Protein AF-A0A952FUV5-F1 (afdb_monomer)

Radius of gyration: 32.37 Å; Cα contacts (8 Å, |Δi|>4): 81; chains: 1; bounding box: 52×86×63 Å

pLDDT: mean 80.61, std 20.57, range [30.67, 98.19]

Solvent-accessible surface area (backbone atoms only — not comparable to full-atom values): 6233 Å² total; per-residue (Å²): 140,81,90,82,91,84,86,88,83,88,82,84,85,78,94,75,80,76,79,77,80,68,77,73,72,78,76,69,71,74,85,83,74,61,65,71,57,49,74,30,91,72,53,41,86,66,43,70,34,58,69,43,75,45,41,86,54,90,97,46,24,47,73,46,74,53,84,55,91,95,39,43,91,39,80,41,61,72,95,72,88,62,82,80,68,78,135

Sequence (87 aa):
MMISRRSLIASVAGLTGTLALGARAADKPAPMVVYDDELKNGWQNWSWATVALSVPAGQVKPIKVEGGPWSALALHHDPVSLAGYTK

Mean predicted aligned error: 13.61 Å

Secondary structure (DSSP, 8-state):
--------------------------PPPPP---BSSSBPTTEEE--SSEEESS--BTTB-PPEEE--TT----EEES----TT---

Foldseek 3Di:
DDDDDDDDDDDDDDPPPPPPPPPPPPPQDDDDDQDWLFGDPQKDWPWPFDWDFNCDDPPGGHIDTDDDPPTDTDIDGDDDDCPRPDD

Structure (mmCIF, N/CA/C/O backbone):
data_AF-A0A952FUV5-F1
#
_entry.id   AF-A0A952FUV5-F1
#
loop_
_atom_site.group_PDB
_atom_site.id
_ato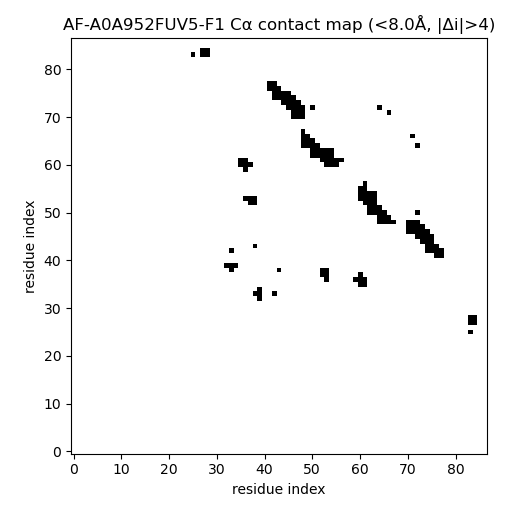m_site.type_symbol
_atom_site.label_atom_id
_atom_site.label_alt_id
_atom_site.label_comp_id
_atom_site.label_asym_id
_atom_site.label_entity_id
_atom_site.label_seq_id
_atom_site.pdbx_PDB_ins_code
_atom_site.Cartn_x
_atom_site.Cartn_y
_atom_site.Cartn_z
_atom_site.occupancy
_atom_site.B_iso_or_equiv
_atom_site.auth_seq_id
_atom_site.auth_comp_id
_atom_site.auth_asym_id
_atom_site.auth_atom_id
_atom_site.pdbx_PDB_model_num
ATOM 1 N N . MET A 1 1 ? 38.950 -73.798 -46.131 1.00 30.67 1 MET A N 1
ATOM 2 C CA . MET A 1 1 ? 39.303 -73.680 -47.564 1.00 30.67 1 MET A CA 1
ATOM 3 C C . MET A 1 1 ? 38.283 -72.717 -48.170 1.00 30.67 1 MET A C 1
ATOM 5 O O . MET A 1 1 ? 37.113 -72.994 -48.001 1.00 30.67 1 MET A O 1
ATOM 9 N N . MET A 1 2 ? 38.563 -71.560 -48.770 1.00 33.69 2 MET A N 1
ATOM 10 C CA . MET A 1 2 ? 39.791 -70.875 -49.169 1.00 33.69 2 MET A CA 1
ATOM 11 C C . MET A 1 2 ? 39.388 -69.483 -49.740 1.00 33.69 2 MET A C 1
ATOM 13 O O . MET A 1 2 ? 38.391 -69.423 -50.446 1.00 33.69 2 MET A O 1
ATOM 17 N N . ILE A 1 3 ? 40.198 -68.435 -49.474 1.00 39.34 3 ILE A N 1
ATOM 18 C CA . ILE A 1 3 ? 40.351 -67.136 -50.206 1.00 39.34 3 ILE A CA 1
ATOM 19 C C . ILE A 1 3 ? 39.194 -66.099 -50.125 1.00 39.34 3 ILE A C 1
ATOM 21 O O . ILE A 1 3 ? 38.043 -66.474 -50.235 1.00 39.34 3 ILE A O 1
ATOM 25 N N . SER A 1 4 ? 39.343 -64.760 -50.071 1.00 40.44 4 SER A N 1
ATOM 26 C CA . SER A 1 4 ? 40.388 -63.745 -49.772 1.00 40.44 4 SER A CA 1
ATOM 27 C C . SER A 1 4 ? 40.122 -62.479 -50.628 1.00 40.44 4 SER A C 1
ATOM 29 O O . SER A 1 4 ? 40.059 -62.582 -51.847 1.00 40.44 4 SER A O 1
ATOM 31 N N . ARG A 1 5 ? 40.077 -61.309 -49.959 1.00 56.59 5 ARG A N 1
ATOM 32 C CA . ARG A 1 5 ? 40.515 -59.943 -50.366 1.00 56.59 5 ARG A CA 1
ATOM 33 C C . ARG A 1 5 ? 39.914 -59.246 -51.605 1.00 56.59 5 ARG A C 1
ATOM 35 O O . ARG A 1 5 ? 40.110 -59.701 -52.725 1.00 56.59 5 ARG A O 1
ATOM 42 N N . ARG A 1 6 ? 39.412 -58.015 -51.381 1.00 52.16 6 ARG A N 1
ATOM 43 C CA . ARG A 1 6 ? 39.712 -56.729 -52.085 1.00 52.16 6 ARG A CA 1
ATOM 44 C C . ARG A 1 6 ? 38.709 -55.663 -51.594 1.00 52.16 6 ARG A C 1
ATOM 46 O O . ARG A 1 6 ? 37.522 -55.809 -51.821 1.00 52.16 6 ARG A O 1
ATOM 53 N N . SER A 1 7 ? 39.085 -54.757 -50.694 1.00 47.88 7 SER A N 1
ATOM 54 C CA . SER A 1 7 ? 39.761 -53.471 -50.949 1.00 47.88 7 SER A CA 1
ATOM 55 C C . SER A 1 7 ? 38.797 -52.290 -51.174 1.00 47.88 7 SER A C 1
ATOM 57 O O . SER A 1 7 ? 38.123 -52.239 -52.191 1.00 47.88 7 SER A O 1
ATOM 59 N N . LEU A 1 8 ? 38.942 -51.296 -50.282 1.00 46.69 8 LEU A N 1
ATOM 60 C CA . LEU A 1 8 ? 39.087 -49.853 -50.555 1.00 46.69 8 LEU A CA 1
ATOM 61 C C . LEU A 1 8 ? 37.859 -48.921 -50.716 1.00 46.69 8 LEU A C 1
ATOM 63 O O . LEU A 1 8 ? 36.949 -49.172 -51.491 1.00 46.69 8 LEU A O 1
ATOM 67 N N . ILE A 1 9 ? 38.026 -47.755 -50.058 1.00 49.06 9 ILE A N 1
ATOM 68 C CA . ILE A 1 9 ? 37.460 -46.406 -50.305 1.00 49.06 9 ILE A CA 1
ATOM 69 C C . ILE A 1 9 ? 36.124 -46.143 -49.583 1.00 49.06 9 ILE A C 1
ATOM 71 O O . ILE A 1 9 ? 35.069 -46.602 -49.991 1.00 49.06 9 ILE A O 1
ATOM 75 N N . ALA A 1 10 ? 36.141 -45.580 -48.370 1.00 45.34 10 ALA A N 1
ATOM 76 C CA . ALA A 1 10 ? 36.280 -44.150 -48.046 1.00 45.34 10 ALA A CA 1
ATOM 77 C C . ALA A 1 10 ? 35.144 -43.281 -48.612 1.00 45.34 10 ALA A C 1
ATOM 79 O O . ALA A 1 10 ? 35.096 -42.998 -49.802 1.00 45.34 10 ALA A O 1
ATOM 80 N N . SER A 1 11 ? 34.278 -42.781 -47.730 1.00 47.53 11 SER A N 1
ATOM 81 C CA . SER A 1 11 ? 33.583 -41.506 -47.922 1.00 47.53 11 SER A CA 1
ATOM 82 C C . SER A 1 11 ? 33.278 -40.906 -46.553 1.00 47.53 11 SER A C 1
ATOM 84 O O 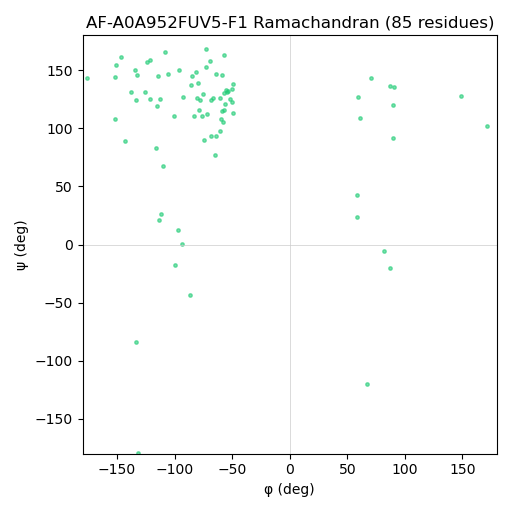. SER A 1 11 ? 32.481 -41.420 -45.774 1.00 47.53 11 SER A O 1
ATOM 86 N N . VAL A 1 12 ? 34.028 -39.851 -46.259 1.00 50.25 12 VAL A N 1
ATOM 87 C CA . VAL A 1 12 ? 33.785 -38.867 -45.207 1.00 50.25 12 VAL A CA 1
ATOM 88 C C . VAL A 1 12 ? 32.551 -38.038 -45.590 1.00 50.25 12 VAL A C 1
ATOM 90 O O . VAL A 1 12 ? 32.275 -37.872 -46.774 1.00 50.25 12 VAL A O 1
ATOM 93 N N . ALA A 1 13 ? 31.924 -37.438 -44.576 1.00 45.69 13 ALA A N 1
ATOM 94 C CA . ALA A 1 13 ? 30.927 -36.362 -44.628 1.00 45.69 13 ALA A CA 1
ATOM 95 C C . ALA A 1 13 ? 29.458 -36.833 -44.702 1.00 45.69 13 ALA A C 1
ATOM 97 O O . ALA A 1 13 ? 29.119 -37.733 -45.449 1.00 45.69 13 ALA A O 1
ATOM 98 N N . GLY A 1 14 ? 28.516 -36.272 -43.945 1.00 44.12 14 GLY A N 1
ATOM 99 C CA . GLY A 1 14 ? 28.531 -34.979 -43.274 1.00 44.12 14 GLY A CA 1
ATOM 100 C C . GLY A 1 14 ? 27.966 -35.038 -41.860 1.00 44.12 14 GLY A C 1
ATOM 101 O O . GLY A 1 14 ? 26.879 -35.550 -41.611 1.00 44.12 14 GLY A O 1
ATOM 102 N N . LEU A 1 15 ? 28.721 -34.449 -40.940 1.00 53.25 15 LEU A N 1
ATOM 103 C CA . LEU A 1 15 ? 28.212 -33.952 -39.676 1.00 53.25 15 LEU A CA 1
ATOM 104 C C . LEU A 1 15 ? 27.433 -32.661 -39.974 1.00 53.25 15 LEU A C 1
ATOM 106 O O . LEU A 1 15 ? 28.006 -31.577 -39.979 1.00 53.25 15 LEU A O 1
ATOM 110 N N . THR A 1 16 ? 26.137 -32.762 -40.248 1.00 52.38 16 THR A N 1
ATOM 111 C CA . THR A 1 16 ? 25.222 -31.611 -40.238 1.00 52.38 16 THR A CA 1
ATOM 112 C C . THR A 1 16 ? 24.284 -31.743 -39.050 1.00 52.38 16 THR A C 1
ATOM 114 O O . THR A 1 16 ? 23.083 -31.954 -39.176 1.00 52.38 16 THR A O 1
ATOM 117 N N . GLY A 1 17 ? 24.860 -31.614 -37.852 1.00 51.41 17 GLY A N 1
ATOM 118 C CA . GLY A 1 17 ? 24.090 -31.247 -36.673 1.00 51.41 17 GLY A CA 1
ATOM 119 C C . GLY A 1 17 ? 23.641 -29.803 -36.846 1.00 51.41 17 GLY A C 1
ATOM 120 O O . GLY A 1 17 ? 24.389 -28.878 -36.541 1.00 51.41 17 GLY A O 1
ATOM 121 N N . THR A 1 18 ? 22.444 -29.594 -37.386 1.00 57.22 18 THR A N 1
ATOM 122 C CA . THR A 1 18 ? 21.780 -28.294 -37.339 1.00 57.22 18 THR A CA 1
ATOM 123 C C . THR A 1 18 ? 21.629 -27.903 -35.872 1.00 57.22 18 THR A C 1
ATOM 125 O O . THR A 1 18 ? 20.785 -28.460 -35.169 1.00 57.22 18 THR A O 1
ATOM 128 N N . LEU A 1 19 ? 22.450 -26.959 -35.397 1.00 55.47 19 LEU A N 1
ATOM 129 C CA . LEU A 1 19 ? 22.142 -26.204 -34.190 1.00 55.47 19 LEU A CA 1
ATOM 130 C C . LEU A 1 19 ? 20.831 -25.471 -34.465 1.00 55.47 19 LEU A C 1
ATOM 132 O O . LEU A 1 19 ? 20.813 -24.413 -35.092 1.00 55.47 19 LEU A O 1
ATOM 136 N N . ALA A 1 20 ? 19.723 -26.044 -34.008 1.00 59.06 20 ALA A N 1
ATOM 137 C CA . ALA A 1 20 ? 18.501 -25.293 -33.835 1.00 59.06 20 ALA A CA 1
ATOM 138 C C . ALA A 1 20 ? 18.784 -24.241 -32.754 1.00 59.06 20 ALA A C 1
ATOM 140 O O . ALA A 1 20 ? 18.663 -24.509 -31.558 1.00 59.06 20 ALA A O 1
ATOM 141 N N . LEU A 1 21 ? 19.181 -23.035 -33.170 1.00 58.72 21 LEU A N 1
ATOM 142 C CA . LEU A 1 21 ? 18.946 -21.829 -32.383 1.00 58.72 21 LEU A CA 1
ATOM 143 C C . LEU A 1 21 ? 17.426 -21.647 -32.333 1.00 58.72 21 LEU A C 1
ATOM 145 O O . LEU A 1 21 ? 16.842 -20.857 -33.069 1.00 58.72 21 LEU A O 1
ATOM 149 N N . GLY A 1 22 ? 16.765 -22.438 -31.487 1.00 57.88 22 GLY A N 1
ATOM 150 C CA . GLY A 1 22 ? 15.433 -22.099 -31.030 1.00 57.88 22 GLY A CA 1
ATOM 151 C C . GLY A 1 22 ? 15.561 -20.744 -30.357 1.00 57.88 22 GLY A C 1
ATOM 152 O O . GLY A 1 22 ? 16.287 -20.621 -29.367 1.00 57.88 22 GLY A O 1
ATOM 153 N N . ALA A 1 23 ? 14.922 -19.724 -30.930 1.00 62.25 23 ALA A N 1
ATOM 154 C CA . ALA A 1 23 ? 14.746 -18.453 -30.256 1.00 62.25 23 AL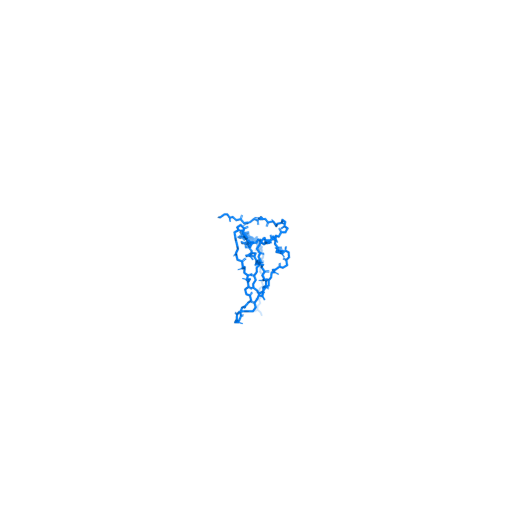A A CA 1
ATOM 155 C C . ALA A 1 23 ? 14.194 -18.777 -28.866 1.00 62.25 23 ALA A C 1
ATOM 157 O O . AL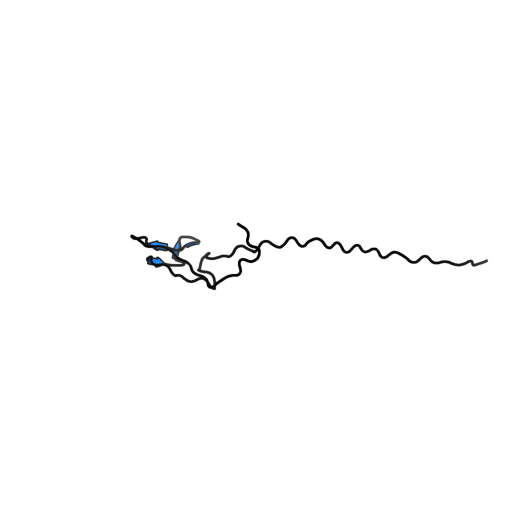A A 1 23 ? 13.101 -19.333 -28.742 1.00 62.25 23 ALA A O 1
ATOM 158 N N . ARG A 1 24 ? 14.988 -18.516 -27.822 1.00 62.78 24 ARG A N 1
ATOM 159 C CA . ARG A 1 24 ? 14.477 -18.537 -26.456 1.00 62.78 24 ARG A CA 1
ATOM 160 C C . ARG A 1 24 ? 13.383 -17.481 -26.472 1.00 62.78 24 ARG A C 1
ATOM 162 O O . ARG A 1 24 ? 13.691 -16.302 -26.639 1.00 62.78 24 ARG A O 1
ATOM 169 N N . ALA A 1 25 ? 12.121 -17.903 -26.411 1.00 64.31 25 ALA A N 1
ATOM 170 C CA . ALA A 1 25 ? 11.058 -16.979 -26.066 1.00 64.31 25 ALA A CA 1
ATOM 171 C C . ALA A 1 25 ? 11.544 -16.275 -24.797 1.00 64.31 25 ALA A C 1
ATOM 173 O O . ALA A 1 25 ? 11.969 -16.952 -23.861 1.00 64.31 25 ALA A O 1
ATOM 174 N N . ALA A 1 26 ? 11.629 -14.945 -24.822 1.00 68.69 26 ALA A N 1
ATOM 175 C CA . ALA A 1 26 ? 12.003 -14.212 -23.628 1.00 68.69 26 ALA A CA 1
ATOM 176 C C . ALA A 1 26 ? 10.986 -14.599 -22.554 1.00 68.69 26 ALA A C 1
ATOM 178 O O . ALA A 1 26 ? 9.788 -14.371 -22.745 1.00 68.69 26 ALA A O 1
ATOM 179 N N . ASP A 1 27 ? 11.448 -15.255 -21.487 1.00 73.25 27 ASP A N 1
ATOM 180 C CA . ASP A 1 27 ? 10.576 -15.617 -20.381 1.00 73.25 27 ASP A CA 1
ATOM 181 C C . ASP A 1 27 ? 9.930 -14.325 -19.888 1.00 73.25 27 ASP A C 1
ATOM 183 O O . ASP A 1 27 ? 10.618 -13.359 -19.538 1.00 73.25 27 ASP A O 1
ATOM 187 N N . LYS A 1 28 ? 8.594 -14.274 -19.931 1.00 73.94 28 LYS A N 1
ATOM 188 C CA . LYS A 1 28 ? 7.862 -13.136 -19.384 1.00 73.94 28 LYS A CA 1
ATOM 189 C C . LYS A 1 28 ? 8.296 -12.989 -17.921 1.00 73.94 28 LYS A C 1
ATOM 191 O O . LYS A 1 28 ? 8.294 -14.002 -17.214 1.00 73.94 28 LYS A O 1
ATOM 196 N N . PRO A 1 29 ? 8.638 -11.774 -17.453 1.00 80.00 29 PRO A N 1
ATOM 197 C CA . PRO A 1 29 ? 8.975 -11.574 -16.054 1.00 80.00 29 PRO A CA 1
ATOM 198 C C . PRO A 1 29 ? 7.896 -12.179 -15.149 1.00 80.00 29 PRO A C 1
ATOM 200 O O . PRO A 1 29 ? 6.697 -11.995 -15.394 1.00 80.00 29 PRO A O 1
ATOM 203 N N . ALA A 1 30 ? 8.320 -12.928 -14.128 1.00 83.25 30 ALA A N 1
ATOM 204 C CA . ALA A 1 30 ? 7.398 -13.474 -13.141 1.00 83.25 30 ALA A CA 1
ATOM 205 C C . ALA A 1 30 ? 6.626 -12.327 -12.459 1.00 83.25 30 ALA A C 1
ATOM 207 O O . ALA A 1 30 ? 7.201 -11.253 -12.260 1.00 83.25 30 ALA A O 1
ATOM 208 N N . PRO A 1 31 ? 5.346 -12.524 -12.086 1.00 85.31 31 PRO A N 1
ATOM 209 C CA . PRO A 1 31 ? 4.591 -11.505 -11.370 1.00 85.31 31 PRO A CA 1
ATOM 210 C C . PRO A 1 31 ? 5.321 -11.058 -10.100 1.00 85.31 31 PRO A C 1
ATOM 212 O O . PRO A 1 31 ? 5.740 -11.885 -9.290 1.00 85.31 31 PRO A O 1
ATOM 215 N N . MET A 1 32 ? 5.448 -9.746 -9.913 1.00 87.94 32 MET A N 1
ATOM 216 C CA . MET A 1 32 ? 6.000 -9.181 -8.686 1.00 87.94 32 MET A CA 1
ATOM 217 C C . MET A 1 32 ? 4.954 -9.263 -7.570 1.00 87.94 32 MET A C 1
ATOM 219 O O . MET A 1 32 ? 3.935 -8.572 -7.609 1.00 87.94 32 MET A O 1
ATOM 223 N N . VAL A 1 33 ? 5.203 -10.113 -6.574 1.00 92.88 33 VAL A N 1
ATOM 224 C CA . VAL A 1 33 ? 4.327 -10.249 -5.405 1.00 92.88 33 VAL A CA 1
ATOM 225 C C . VAL A 1 33 ? 4.603 -9.101 -4.438 1.00 92.88 33 VAL A C 1
ATOM 227 O O . VAL A 1 33 ? 5.698 -8.991 -3.894 1.00 92.88 33 VAL A O 1
ATOM 230 N N . VAL A 1 34 ? 3.601 -8.248 -4.231 1.00 95.44 34 VAL A N 1
ATOM 231 C CA . VAL A 1 34 ? 3.664 -7.107 -3.301 1.00 95.44 34 VAL A CA 1
ATOM 232 C C . VAL A 1 34 ? 3.268 -7.527 -1.886 1.00 95.44 34 VAL A C 1
ATOM 234 O O . VAL A 1 34 ? 3.905 -7.149 -0.905 1.00 95.44 34 VAL A O 1
ATOM 237 N N . TYR A 1 35 ? 2.209 -8.328 -1.788 1.00 96.75 35 TYR A N 1
ATOM 238 C CA . TYR A 1 35 ? 1.586 -8.737 -0.538 1.00 96.75 35 TYR A CA 1
ATOM 239 C C . TYR A 1 35 ? 0.922 -10.104 -0.706 1.00 96.75 35 TYR A C 1
ATOM 241 O O . TYR A 1 35 ? 0.340 -10.374 -1.758 1.00 96.75 35 TYR A O 1
ATOM 249 N N . ASP A 1 36 ? 0.971 -10.932 0.332 1.00 93.81 36 ASP A N 1
ATOM 250 C CA . ASP A 1 36 ? 0.154 -12.144 0.456 1.00 93.81 36 ASP A CA 1
ATOM 251 C C . ASP A 1 36 ? -0.486 -12.263 1.852 1.00 93.81 36 ASP A C 1
ATOM 253 O O . ASP A 1 36 ? -1.617 -11.830 2.038 1.00 93.81 36 ASP A O 1
ATOM 257 N N . ASP A 1 37 ? 0.236 -12.795 2.833 1.00 94.88 37 ASP A N 1
ATOM 258 C CA . ASP A 1 37 ? -0.066 -12.755 4.261 1.00 94.88 37 ASP A CA 1
ATOM 259 C C . ASP A 1 37 ? 0.742 -11.663 4.970 1.00 94.88 37 ASP A C 1
ATOM 261 O O . ASP A 1 37 ? 0.415 -11.261 6.089 1.00 94.88 37 ASP A O 1
ATOM 265 N N . GLU A 1 38 ? 1.804 -11.187 4.320 1.00 95.69 38 GLU A N 1
ATOM 266 C CA . GLU A 1 38 ? 2.664 -10.106 4.773 1.00 95.69 38 GLU A CA 1
ATOM 267 C C . GLU A 1 38 ? 3.203 -9.291 3.597 1.00 95.69 38 GLU A C 1
ATOM 269 O O . GLU A 1 38 ? 3.196 -9.720 2.438 1.00 95.69 38 GLU A O 1
ATOM 274 N N . LEU A 1 39 ? 3.663 -8.082 3.909 1.00 96.62 39 LEU A N 1
ATOM 275 C CA . LEU A 1 39 ? 4.316 -7.219 2.938 1.00 96.62 39 LEU A CA 1
ATOM 276 C C . LEU A 1 39 ? 5.651 -7.850 2.523 1.00 96.62 39 LEU A C 1
ATOM 278 O O . LEU A 1 39 ? 6.469 -8.186 3.379 1.00 96.62 39 LEU A O 1
ATOM 282 N N . LYS A 1 40 ? 5.869 -8.033 1.217 1.00 96.31 40 LYS A N 1
ATOM 283 C CA . LYS A 1 40 ? 7.082 -8.701 0.731 1.00 96.31 40 LYS A CA 1
ATOM 284 C C . LYS A 1 40 ? 8.320 -7.830 0.881 1.00 96.31 40 LYS A C 1
ATOM 286 O O . LYS A 1 40 ? 8.246 -6.605 0.843 1.00 96.31 40 LYS A O 1
ATOM 291 N N . ASN A 1 41 ? 9.475 -8.482 1.022 1.00 93.69 41 ASN A N 1
ATOM 292 C CA . ASN A 1 41 ? 10.762 -7.804 1.166 1.00 93.69 41 ASN A CA 1
ATOM 293 C C . ASN A 1 41 ? 10.961 -6.723 0.096 1.00 93.69 41 ASN A C 1
ATOM 295 O O . ASN A 1 41 ? 10.656 -6.935 -1.076 1.00 93.69 41 ASN A O 1
ATOM 299 N N . GLY A 1 42 ? 11.494 -5.578 0.524 1.00 94.44 42 GLY A N 1
ATOM 300 C CA . GLY A 1 42 ? 11.698 -4.400 -0.322 1.00 94.44 42 GLY A CA 1
ATOM 301 C C . GLY A 1 42 ? 10.482 -3.474 -0.406 1.00 94.44 42 GLY A C 1
ATOM 302 O O . GLY A 1 42 ? 10.650 -2.290 -0.694 1.00 94.44 42 GLY A O 1
ATOM 303 N N . TRP A 1 43 ? 9.278 -3.962 -0.091 1.00 96.75 43 TRP A N 1
ATOM 304 C CA . TRP A 1 43 ? 8.092 -3.119 0.010 1.00 96.75 43 TRP A CA 1
ATOM 305 C C . TRP A 1 43 ? 7.965 -2.472 1.387 1.00 96.75 43 TRP A C 1
ATOM 307 O O . TRP A 1 43 ? 8.291 -3.052 2.421 1.00 96.75 43 TRP A O 1
ATOM 317 N N . GLN A 1 44 ? 7.453 -1.249 1.391 1.00 97.38 44 GLN A N 1
ATOM 318 C CA . GLN A 1 44 ? 7.312 -0.394 2.557 1.00 97.38 44 GLN A CA 1
ATOM 319 C C . GLN A 1 44 ? 5.911 0.207 2.589 1.00 97.38 44 GLN A C 1
ATOM 321 O O . GLN A 1 44 ? 5.330 0.535 1.552 1.00 97.38 44 GLN A O 1
ATOM 326 N N . ASN A 1 45 ? 5.375 0.388 3.793 1.00 97.38 45 ASN A N 1
ATOM 327 C CA . ASN A 1 45 ? 4.126 1.107 3.984 1.00 97.38 45 ASN A CA 1
ATOM 328 C C . ASN A 1 45 ? 4.394 2.614 4.013 1.00 97.38 45 ASN A C 1
ATOM 330 O O . ASN A 1 45 ? 4.987 3.116 4.964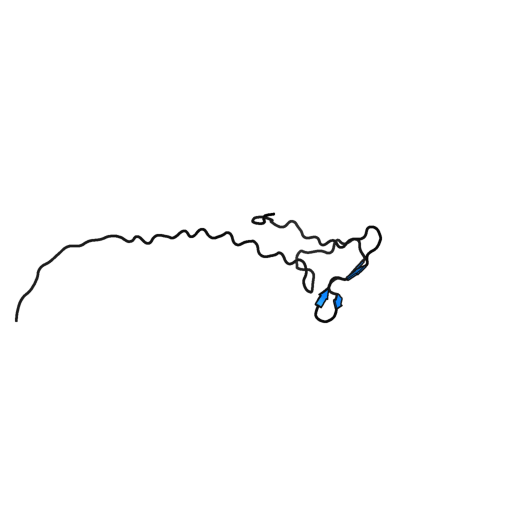 1.00 97.38 45 ASN A O 1
ATOM 334 N N . TRP A 1 46 ? 3.948 3.318 2.979 1.00 98.19 46 TRP A N 1
ATOM 335 C CA . TRP A 1 46 ? 4.018 4.778 2.852 1.00 98.19 46 TRP A CA 1
ATOM 336 C C . TRP A 1 46 ? 2.619 5.405 2.873 1.00 98.19 46 TRP A C 1
ATOM 338 O O . TRP A 1 46 ? 2.391 6.505 2.368 1.00 98.19 46 TRP A O 1
ATOM 348 N N . SER A 1 47 ? 1.651 4.673 3.420 1.00 97.94 47 SER A N 1
ATOM 349 C CA . SER A 1 47 ? 0.269 5.121 3.510 1.00 97.94 47 SER A CA 1
ATOM 350 C C . SER A 1 47 ? 0.146 6.351 4.392 1.00 97.94 47 SER A C 1
ATOM 352 O O . SER A 1 47 ? 0.810 6.475 5.419 1.00 97.94 47 SER A O 1
ATOM 354 N N . TRP A 1 48 ? -0.797 7.209 4.031 1.00 97.69 48 TRP A N 1
ATOM 355 C CA . TRP A 1 48 ? -1.260 8.316 4.868 1.00 97.69 48 TRP A CA 1
ATOM 356 C C . TRP A 1 48 ? -2.709 8.088 5.339 1.00 97.69 48 TRP A C 1
ATOM 358 O O . TRP A 1 48 ? -3.459 9.021 5.613 1.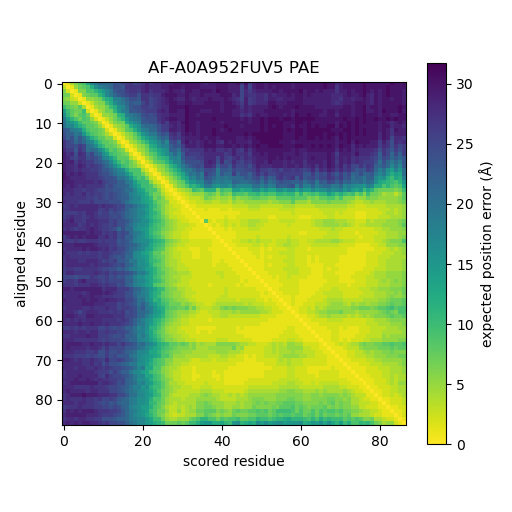00 97.69 48 TRP A O 1
ATOM 368 N N . ALA A 1 49 ? -3.103 6.815 5.419 1.00 98.00 49 ALA A N 1
ATOM 369 C CA . ALA A 1 49 ? -4.297 6.316 6.093 1.00 98.00 49 ALA A CA 1
ATOM 370 C C . ALA A 1 49 ? -3.912 5.562 7.378 1.00 98.00 49 ALA A C 1
ATOM 372 O O . ALA A 1 49 ? -2.761 5.149 7.542 1.00 98.00 49 ALA A O 1
ATOM 373 N N . THR A 1 50 ? -4.883 5.302 8.256 1.00 97.81 50 THR A N 1
ATOM 374 C CA . THR A 1 50 ? -4.693 4.333 9.344 1.00 97.81 50 THR A CA 1
ATOM 375 C C . THR A 1 50 ? -4.682 2.929 8.737 1.00 97.81 50 THR A C 1
ATOM 37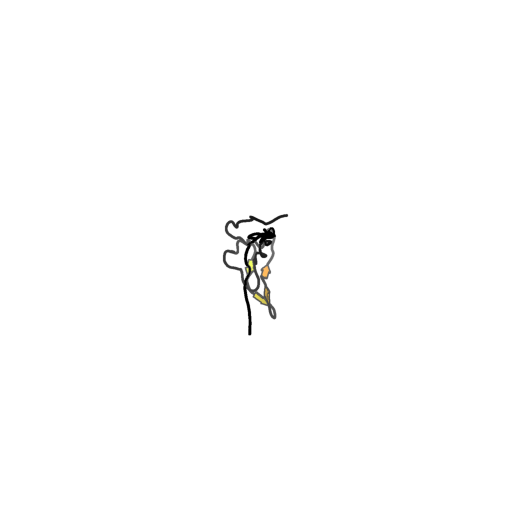7 O O . THR A 1 50 ? -5.692 2.460 8.208 1.00 97.81 50 THR A O 1
ATOM 380 N N . VAL A 1 51 ? -3.523 2.267 8.781 1.00 98.00 51 VAL A N 1
ATOM 381 C CA . VAL A 1 51 ? -3.294 0.955 8.158 1.00 98.00 51 VAL A CA 1
ATOM 382 C C . VAL A 1 51 ? -2.760 -0.035 9.184 1.00 98.00 51 VAL A C 1
ATOM 384 O O . VAL A 1 51 ? -1.781 0.242 9.873 1.00 98.00 51 VAL A O 1
ATOM 387 N N . ALA A 1 52 ? -3.368 -1.219 9.224 1.00 97.44 52 ALA A N 1
ATOM 388 C CA . ALA A 1 52 ? -2.811 -2.389 9.886 1.00 97.44 52 ALA A CA 1
ATOM 389 C C . ALA A 1 52 ? -2.521 -3.463 8.831 1.00 97.44 52 ALA A C 1
ATOM 391 O O . ALA A 1 52 ? -3.421 -3.917 8.122 1.00 97.44 52 ALA A O 1
ATOM 392 N N . LEU A 1 53 ? -1.252 -3.848 8.707 1.00 96.50 53 LEU A N 1
ATOM 393 C CA . LEU A 1 53 ? -0.826 -4.933 7.824 1.00 96.50 53 LEU A CA 1
ATOM 394 C C . LEU A 1 53 ? -1.067 -6.283 8.510 1.00 96.50 53 LEU A C 1
ATOM 396 O O . LEU A 1 53 ? -0.951 -6.380 9.732 1.00 96.50 53 LEU A O 1
ATOM 400 N N . SER A 1 54 ? -1.365 -7.319 7.724 1.00 96.31 54 SER A N 1
ATOM 401 C CA . SER A 1 54 ? -1.411 -8.712 8.191 1.00 96.31 54 SER A CA 1
ATOM 402 C C . SER A 1 54 ? -2.400 -8.979 9.331 1.00 96.31 54 SER A C 1
ATOM 404 O O . SER A 1 54 ? -2.104 -9.715 10.276 1.00 96.31 54 SER A O 1
ATOM 406 N N . VAL A 1 55 ? -3.600 -8.400 9.250 1.00 97.12 55 VAL A N 1
ATOM 407 C CA . VAL A 1 55 ? -4.654 -8.595 10.254 1.00 97.12 55 VAL A CA 1
ATOM 408 C C . VAL A 1 55 ? -5.286 -9.978 10.081 1.00 97.12 55 VAL A C 1
ATOM 410 O O . VAL A 1 55 ? -5.713 -10.289 8.976 1.00 97.12 55 VAL A O 1
ATOM 413 N N . PRO A 1 56 ? -5.416 -10.810 11.130 1.00 96.62 56 PRO A N 1
ATOM 414 C CA . PRO A 1 56 ? -6.087 -12.105 11.014 1.00 96.62 56 PRO A CA 1
ATOM 415 C C . PRO A 1 56 ? -7.558 -11.971 10.583 1.00 96.62 56 PRO A C 1
ATOM 417 O O . PRO A 1 56 ? -8.338 -11.288 11.247 1.00 96.62 56 PRO A O 1
ATOM 420 N N . ALA A 1 57 ? -7.955 -12.661 9.509 1.00 94.56 57 ALA A N 1
ATOM 421 C CA . ALA A 1 57 ? -9.341 -12.743 9.046 1.00 94.56 57 ALA A CA 1
ATOM 422 C C . ALA A 1 57 ? -9.650 -14.148 8.496 1.00 94.56 57 ALA A C 1
ATOM 424 O O . ALA A 1 57 ? -9.497 -14.436 7.309 1.00 94.56 57 ALA A O 1
ATOM 425 N N . GLY A 1 58 ? -10.087 -15.056 9.373 1.00 94.12 58 GLY A N 1
ATOM 426 C CA . GLY A 1 58 ? -10.299 -16.457 9.006 1.00 94.12 58 GLY A CA 1
ATOM 427 C C . GLY A 1 58 ? -8.973 -17.152 8.684 1.00 94.12 58 GLY A C 1
ATOM 428 O O . GLY A 1 58 ? -8.101 -17.231 9.544 1.00 94.12 58 GLY A O 1
ATOM 429 N N . GLN A 1 59 ? -8.830 -17.663 7.458 1.00 94.56 59 GLN A N 1
ATOM 430 C CA . GLN A 1 59 ? -7.613 -18.350 6.995 1.00 94.56 59 GLN A CA 1
ATOM 431 C C . GLN A 1 59 ? -6.617 -17.440 6.262 1.00 94.56 59 GLN A C 1
ATOM 433 O O . GLN A 1 59 ? -5.581 -17.923 5.823 1.00 94.56 59 GLN A O 1
ATOM 438 N N . VAL A 1 60 ? -6.920 -16.149 6.115 1.00 95.38 60 VAL A N 1
ATOM 439 C CA . VAL A 1 60 ? -6.068 -15.182 5.408 1.00 95.38 60 VAL A CA 1
ATOM 440 C C . VAL A 1 60 ? -5.671 -14.035 6.329 1.00 95.38 60 VAL A C 1
ATOM 442 O O . VAL A 1 60 ? -6.350 -13.761 7.325 1.00 95.38 60 VAL A O 1
ATOM 445 N N . LYS A 1 61 ? -4.583 -13.339 5.988 1.00 97.69 61 LYS A N 1
ATOM 446 C CA . LYS A 1 61 ? -4.141 -12.135 6.700 1.00 97.69 61 LYS A CA 1
ATOM 447 C C . LYS A 1 61 ? -4.190 -10.908 5.788 1.00 97.69 61 LYS A C 1
ATOM 449 O O . LYS A 1 61 ? -3.173 -10.561 5.202 1.00 97.69 61 LYS A O 1
ATOM 454 N N . PRO A 1 62 ? -5.342 -10.243 5.613 1.00 97.12 62 PRO A N 1
ATOM 455 C CA . PRO A 1 62 ? -5.448 -9.042 4.785 1.00 97.12 62 PRO A CA 1
ATOM 456 C C . PRO A 1 62 ? -4.808 -7.791 5.405 1.00 97.12 62 PRO A C 1
ATOM 458 O O . PRO A 1 62 ? -4.526 -7.715 6.602 1.00 97.12 62 PRO A O 1
ATOM 461 N N . ILE A 1 63 ? -4.673 -6.756 4.573 1.00 97.94 63 ILE A N 1
ATOM 462 C CA . ILE A 1 63 ? -4.436 -5.379 5.014 1.00 97.94 63 ILE A CA 1
ATOM 463 C C . ILE A 1 63 ? -5.773 -4.767 5.440 1.00 97.94 63 ILE A C 1
ATOM 465 O O . ILE A 1 63 ? -6.721 -4.723 4.654 1.00 97.94 63 ILE A O 1
ATOM 469 N N . LYS A 1 64 ? -5.843 -4.242 6.663 1.00 97.69 64 LYS A N 1
ATOM 470 C CA . LYS A 1 64 ? -6.960 -3.410 7.118 1.00 97.69 64 LYS A CA 1
ATOM 471 C C . LYS A 1 64 ? -6.619 -1.942 6.877 1.00 97.69 64 LYS A C 1
ATOM 473 O O . LYS A 1 64 ? -5.590 -1.459 7.347 1.00 97.69 64 LYS A O 1
ATOM 478 N N . VAL A 1 65 ? -7.509 -1.235 6.184 1.00 97.62 65 VAL A N 1
ATOM 479 C CA . VAL A 1 65 ? -7.401 0.206 5.919 1.00 97.62 65 VAL A CA 1
ATOM 480 C C . VAL A 1 65 ? -8.625 0.899 6.494 1.00 97.62 65 VAL A C 1
ATOM 482 O O . VAL A 1 65 ? -9.756 0.547 6.161 1.00 97.62 65 VAL A O 1
ATOM 485 N N . GLU A 1 66 ? -8.404 1.888 7.348 1.00 97.56 66 GLU A N 1
ATOM 486 C CA . GLU A 1 66 ? -9.454 2.774 7.839 1.00 97.56 66 GLU A CA 1
ATOM 487 C C . GLU A 1 66 ? -9.376 4.090 7.063 1.00 97.56 66 GLU A C 1
ATOM 489 O O . GLU A 1 66 ? -8.409 4.847 7.171 1.00 97.56 66 GLU A O 1
ATOM 494 N N . GLY A 1 67 ? -10.384 4.317 6.218 1.00 94.44 67 GLY A N 1
ATOM 495 C CA . GLY A 1 67 ? -10.445 5.474 5.333 1.00 94.44 67 GLY A CA 1
ATOM 496 C C . GLY A 1 67 ? -11.042 6.710 6.007 1.00 94.44 67 GLY A C 1
ATOM 497 O O . GLY A 1 67 ? -12.073 6.637 6.671 1.00 94.44 67 GLY A O 1
ATOM 498 N N . GLY A 1 68 ? -10.418 7.859 5.764 1.00 95.50 68 GLY A N 1
ATOM 499 C CA . GLY A 1 68 ? -10.941 9.202 6.011 1.00 95.50 68 GLY A CA 1
ATOM 500 C C . GLY A 1 68 ? -10.757 10.130 4.798 1.00 95.50 68 GLY A C 1
ATOM 501 O O . GLY A 1 68 ? -10.222 9.706 3.763 1.00 95.50 68 GLY A O 1
ATOM 502 N N . PRO A 1 69 ? -11.187 11.402 4.897 1.00 97.75 69 PRO A N 1
ATOM 503 C CA . PRO A 1 69 ? -10.949 12.395 3.855 1.00 97.75 69 PRO A CA 1
ATOM 504 C C . PRO A 1 69 ? -9.462 12.490 3.514 1.00 97.75 69 PRO A C 1
ATOM 506 O O . PRO A 1 69 ? -8.625 12.586 4.407 1.00 97.75 69 PRO A O 1
ATOM 509 N N . TRP A 1 70 ? -9.143 12.465 2.218 1.00 95.94 70 TRP A N 1
ATOM 510 C CA . TRP A 1 70 ? -7.766 12.545 1.721 1.00 95.94 70 TRP A CA 1
ATOM 511 C C . TRP A 1 70 ? -6.837 11.437 2.243 1.00 95.94 70 TRP A C 1
ATOM 513 O O . TRP A 1 70 ? -5.637 11.628 2.266 1.00 95.94 70 TRP A O 1
ATOM 523 N N . SER A 1 71 ? -7.339 10.275 2.660 1.00 97.62 71 SER A N 1
ATOM 524 C CA . SER A 1 71 ? -6.490 9.148 3.081 1.00 97.62 71 SER A CA 1
ATOM 525 C C . SER A 1 71 ? -6.271 8.144 1.944 1.00 97.62 71 SER A C 1
ATOM 527 O O . SER A 1 71 ? -7.150 7.975 1.096 1.00 97.62 71 SER A O 1
ATOM 529 N N . ALA A 1 72 ? -5.125 7.457 1.922 1.00 97.44 72 ALA A N 1
ATOM 530 C CA . ALA A 1 72 ? -4.897 6.350 0.995 1.00 97.44 72 ALA A CA 1
ATOM 531 C C . ALA A 1 72 ? -3.931 5.293 1.543 1.00 97.44 72 ALA A C 1
ATOM 533 O O . ALA A 1 72 ? -3.041 5.586 2.347 1.00 97.44 72 ALA A O 1
ATOM 534 N N . LEU A 1 73 ? -4.097 4.070 1.034 1.00 97.81 73 LEU A N 1
ATOM 535 C CA . LEU A 1 73 ? -3.098 3.009 1.096 1.00 97.81 73 LEU A CA 1
ATOM 536 C C . LEU A 1 73 ? -2.034 3.278 0.027 1.00 97.81 73 LEU A C 1
ATOM 538 O O . LEU A 1 73 ? -2.359 3.373 -1.156 1.00 97.81 73 LEU A O 1
ATOM 542 N N . ALA A 1 74 ? -0.773 3.354 0.437 1.00 97.62 74 ALA A N 1
ATOM 543 C CA . ALA A 1 74 ? 0.363 3.481 -0.462 1.00 97.62 74 ALA A CA 1
ATOM 544 C C . ALA A 1 74 ? 1.464 2.497 -0.058 1.00 97.62 74 ALA A C 1
ATOM 546 O O . ALA A 1 74 ? 1.930 2.486 1.083 1.00 97.62 74 ALA A O 1
ATOM 547 N N . LEU A 1 75 ? 1.869 1.667 -1.018 1.00 97.62 75 LEU A N 1
ATOM 548 C CA . LEU A 1 75 ? 2.959 0.711 -0.877 1.00 97.62 75 LEU A CA 1
ATOM 549 C C . LEU A 1 75 ? 4.095 1.157 -1.790 1.00 97.62 75 LEU A C 1
ATOM 551 O O . LEU A 1 75 ? 3.887 1.378 -2.983 1.00 97.62 75 LEU A O 1
ATOM 555 N N . HIS A 1 76 ? 5.276 1.316 -1.213 1.00 97.19 76 HIS A N 1
ATOM 556 C CA . HIS A 1 76 ? 6.455 1.823 -1.898 1.00 97.19 76 HIS A CA 1
ATOM 557 C C . HIS A 1 76 ? 7.526 0.742 -1.985 1.00 97.19 76 HIS A C 1
ATOM 559 O O . HIS A 1 76 ? 7.698 -0.030 -1.049 1.00 97.19 76 HIS A O 1
ATOM 565 N N . HIS A 1 77 ? 8.271 0.722 -3.081 1.00 96.31 77 HIS A N 1
ATOM 566 C CA . HIS A 1 77 ? 9.481 -0.072 -3.243 1.00 96.31 77 HIS A CA 1
ATOM 567 C C . HIS A 1 77 ? 10.545 0.835 -3.862 1.00 96.31 77 HIS A C 1
ATOM 569 O O . HIS A 1 77 ? 10.213 1.746 -4.623 1.00 96.31 77 HIS A O 1
ATOM 575 N N . ASP A 1 78 ? 11.816 0.581 -3.566 1.00 95.38 78 ASP A N 1
ATOM 576 C CA . ASP A 1 78 ? 12.916 1.232 -4.279 1.00 95.38 78 ASP A CA 1
ATOM 577 C C . ASP A 1 78 ? 12.827 0.961 -5.797 1.00 95.38 78 ASP A C 1
ATOM 579 O O . ASP A 1 78 ? 12.123 0.045 -6.229 1.00 95.38 78 ASP A O 1
ATOM 583 N N . PRO A 1 79 ? 13.511 1.726 -6.659 1.00 92.69 79 PRO A N 1
ATOM 584 C CA . PRO A 1 79 ? 13.416 1.522 -8.101 1.00 92.69 79 PRO A CA 1
ATOM 585 C C . PRO A 1 79 ? 13.677 0.066 -8.522 1.00 92.69 79 PRO A C 1
ATOM 587 O O . PRO A 1 79 ? 14.721 -0.509 -8.217 1.00 92.69 79 PRO A O 1
ATOM 590 N N . VAL A 1 80 ? 12.726 -0.522 -9.254 1.00 87.81 80 VAL A N 1
ATOM 591 C CA . VAL A 1 80 ? 12.845 -1.868 -9.835 1.00 87.81 80 VAL A CA 1
ATOM 592 C C . VAL A 1 80 ? 13.068 -1.785 -11.339 1.00 87.81 80 VAL A C 1
ATOM 594 O O . VAL A 1 80 ? 12.546 -0.896 -12.015 1.00 87.81 80 VAL A O 1
ATOM 597 N N . SER A 1 81 ? 13.835 -2.729 -11.889 1.00 87.50 81 SER A N 1
ATOM 598 C CA . SER A 1 81 ? 13.976 -2.844 -13.340 1.00 87.50 81 SER A CA 1
ATOM 599 C C . SER A 1 81 ? 12.660 -3.309 -13.957 1.00 87.50 81 SER A C 1
ATOM 601 O O . SER A 1 81 ? 12.139 -4.366 -13.606 1.00 87.50 81 SER A O 1
ATOM 603 N N . LEU A 1 82 ? 12.151 -2.536 -14.915 1.00 85.44 82 LEU A N 1
ATOM 604 C CA . LEU A 1 82 ? 10.968 -2.883 -15.707 1.00 85.44 82 LEU A CA 1
ATOM 605 C C . LEU A 1 82 ? 11.339 -3.510 -17.061 1.00 85.44 82 LEU A C 1
ATOM 607 O O . LEU A 1 82 ? 10.491 -3.634 -17.944 1.00 85.44 82 LEU A O 1
ATOM 611 N N . ALA A 1 83 ? 12.602 -3.901 -17.254 1.00 87.81 83 ALA A N 1
ATOM 612 C CA . ALA A 1 83 ? 13.044 -4.545 -18.485 1.00 87.81 83 ALA A CA 1
ATOM 613 C C . ALA A 1 83 ? 12.214 -5.811 -18.766 1.00 87.81 83 ALA A C 1
ATOM 615 O O . ALA A 1 83 ? 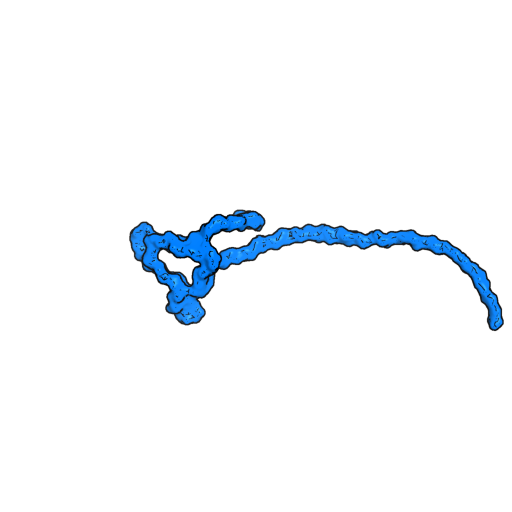12.032 -6.658 -17.895 1.00 87.81 83 ALA A O 1
ATOM 616 N N . GLY A 1 84 ? 11.698 -5.932 -19.990 1.00 83.75 84 GLY A N 1
ATOM 617 C CA . GLY A 1 84 ? 10.865 -7.066 -20.402 1.00 83.75 84 GLY A CA 1
ATOM 618 C C . GLY A 1 84 ? 9.389 -6.975 -19.996 1.00 83.75 84 GLY A C 1
ATOM 619 O O . GLY A 1 84 ? 8.598 -7.802 -20.448 1.00 83.75 84 GLY A O 1
ATOM 620 N N . TYR A 1 85 ? 8.982 -5.969 -19.214 1.00 80.06 85 TYR A N 1
ATOM 621 C CA . TYR A 1 85 ? 7.566 -5.665 -19.016 1.00 80.06 85 TYR A CA 1
ATOM 622 C C . TYR A 1 85 ? 7.023 -4.870 -20.207 1.00 80.06 85 TYR A C 1
ATOM 624 O O . TYR A 1 85 ? 7.673 -3.969 -20.736 1.00 80.06 85 TYR A O 1
ATOM 632 N N . THR A 1 86 ? 5.812 -5.214 -20.632 1.00 81.06 86 THR A N 1
ATOM 633 C CA . THR A 1 86 ? 5.072 -4.535 -21.703 1.00 81.06 86 THR A CA 1
ATOM 634 C C . THR A 1 86 ? 3.708 -4.090 -21.169 1.00 81.06 86 THR A C 1
ATOM 636 O O . THR A 1 86 ? 3.259 -4.611 -20.145 1.00 81.06 86 THR A O 1
ATOM 639 N N . LYS A 1 87 ? 3.107 -3.07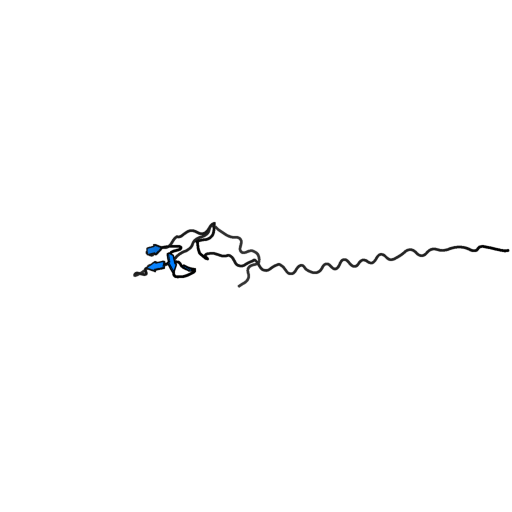6 -21.806 1.00 72.31 87 LYS A N 1
ATOM 640 C CA . LYS A 1 87 ? 1.808 -2.502 -21.418 1.00 72.31 87 LYS A CA 1
ATOM 641 C C . LYS A 1 87 ? 0.654 -3.464 -21.686 1.00 72.31 87 LYS A C 1
ATOM 643 O O . LYS A 1 87 ? 0.692 -4.123 -22.747 1.00 72.31 87 LYS A O 1
#